Protein AF-A0A7S1A7D9-F1 (afdb_monomer_lite)

Sequence (102 aa):
MGVRGLLNYVLRHRERGTTLKVDLVQEAQACGRHGITLLVDVVDFAAWLLPQVDWSTKEYQSDATISVYGGEFAQHDEVVSTIVLSLRAAGVHLDFFVDTPR

Radius of gyration: 18.15 Å; chains: 1; bounding box: 50×34×40 Å

Foldseek 3Di:
DDDPCPVVVCVVVVVVVSDDDDDQLVQQVVVPPQGDEDEDEPVVVCVVPLVVLVVVVVVVDPDPPDPDPPPSVVSVVVVVVCVQVVCVVSRYHYDYDYPDDD

pLDDT: mean 79.95, std 14.61, range [45.97, 94.12]

Secondary structure (DSSP, 8-state):
---TTHHHHHHHTGGGTT-----HHHHHHHTGGG-EEEEEEHHHHHHHHHHHHHHHHHTT---TT---TTHHHHHHHHHHHHHHHHHHHTTEEEEEE-PPP-

Structure (mmCIF, N/CA/C/O backbone):
data_AF-A0A7S1A7D9-F1
#
_entry.id   AF-A0A7S1A7D9-F1
#
loop_
_atom_site.group_PDB
_atom_site.id
_atom_site.type_symbol
_atom_site.label_atom_id
_atom_site.label_alt_id
_atom_site.label_comp_id
_atom_site.label_asym_id
_atom_site.label_entity_id
_atom_site.label_seq_id
_atom_site.pdbx_PDB_ins_code
_atom_site.Cartn_x
_atom_site.Cartn_y
_atom_site.Cartn_z
_atom_site.occupancy
_atom_site.B_iso_or_equiv
_atom_site.auth_seq_id
_atom_site.auth_comp_id
_atom_site.auth_asym_id
_atom_site.auth_atom_id
_atom_site.pdbx_PDB_model_num
ATOM 1 N N . MET A 1 1 ? -10.998 -6.049 -13.465 1.00 54.25 1 MET A N 1
ATOM 2 C CA . MET A 1 1 ? -11.784 -5.046 -14.236 1.00 54.25 1 MET A CA 1
ATOM 3 C C . MET A 1 1 ? -12.591 -4.179 -13.276 1.00 54.25 1 MET A C 1
ATOM 5 O O . MET A 1 1 ? -13.355 -4.729 -12.493 1.00 54.25 1 MET A O 1
ATOM 9 N N . GLY A 1 2 ? -12.446 -2.851 -13.334 1.00 77.00 2 GLY A N 1
ATOM 10 C CA . GLY A 1 2 ? -13.234 -1.917 -12.5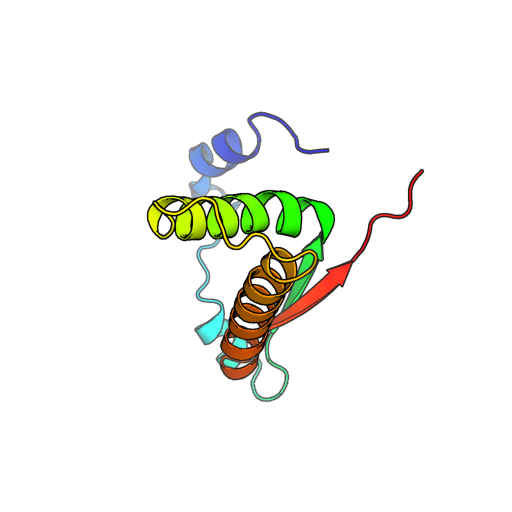17 1.00 77.00 2 GLY A CA 1
ATOM 11 C C . GLY A 1 2 ? -14.618 -1.605 -13.104 1.00 77.00 2 GLY A C 1
ATOM 12 O O . GLY A 1 2 ? -14.808 -1.623 -14.320 1.00 77.00 2 GLY A O 1
ATOM 13 N N . VAL A 1 3 ? -15.594 -1.279 -12.250 1.00 87.19 3 VAL A N 1
ATOM 14 C CA . VAL A 1 3 ? -16.938 -0.847 -12.677 1.00 87.19 3 VAL A CA 1
ATOM 15 C C . VAL A 1 3 ? -16.966 0.675 -12.819 1.00 87.19 3 VAL A C 1
ATOM 17 O O . VAL A 1 3 ? -16.892 1.416 -11.833 1.00 87.19 3 VAL A O 1
ATOM 20 N N . ARG A 1 4 ? -17.085 1.163 -14.060 1.00 88.25 4 ARG A N 1
ATOM 21 C CA . ARG A 1 4 ? -17.091 2.604 -14.352 1.00 88.25 4 ARG A CA 1
ATOM 22 C C . ARG A 1 4 ? -18.262 3.295 -13.647 1.00 88.25 4 ARG A C 1
ATOM 24 O O . ARG A 1 4 ? -19.410 2.892 -13.785 1.00 88.25 4 ARG A O 1
ATOM 31 N N . GLY A 1 5 ? -17.967 4.365 -12.910 1.00 89.00 5 GLY A N 1
ATOM 32 C CA . GLY A 1 5 ? -18.972 5.174 -12.212 1.00 89.00 5 GLY A CA 1
ATOM 33 C C . GLY A 1 5 ? -19.401 4.644 -10.841 1.00 89.00 5 GLY A C 1
ATOM 34 O O . GLY A 1 5 ? -20.062 5.387 -10.116 1.00 89.00 5 GLY A O 1
ATOM 35 N N . LEU A 1 6 ? -18.977 3.437 -10.441 1.00 88.62 6 LEU A N 1
ATOM 36 C CA . LEU A 1 6 ? -19.325 2.860 -9.139 1.00 88.62 6 LEU A CA 1
ATOM 37 C C . LEU A 1 6 ? -18.831 3.730 -7.979 1.00 88.62 6 LEU A C 1
ATOM 39 O O . LEU A 1 6 ? -19.615 4.064 -7.099 1.00 88.62 6 LEU A O 1
ATOM 43 N N . LEU A 1 7 ? -17.567 4.167 -8.009 1.00 86.81 7 LEU A N 1
ATOM 44 C CA . LEU A 1 7 ? -17.014 5.030 -6.961 1.00 86.81 7 LEU A CA 1
ATOM 45 C C . LEU A 1 7 ? -17.800 6.346 -6.834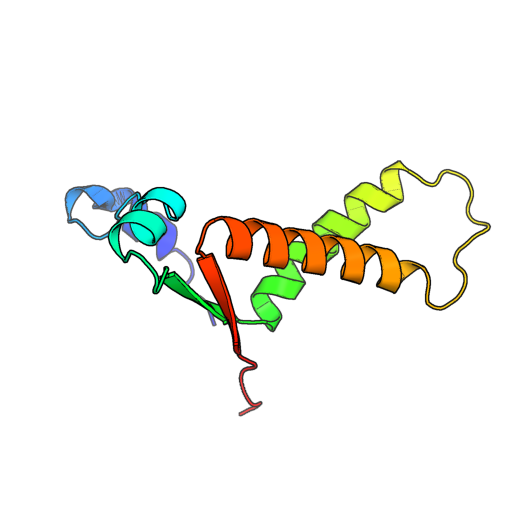 1.00 86.81 7 LEU A C 1
ATOM 47 O O . LEU A 1 7 ? -18.174 6.739 -5.736 1.00 86.81 7 LEU A O 1
ATOM 51 N N . ASN A 1 8 ? -18.114 7.005 -7.955 1.00 88.50 8 ASN A N 1
ATOM 52 C CA . ASN A 1 8 ? -18.907 8.239 -7.949 1.00 88.50 8 ASN A CA 1
ATOM 53 C C . ASN A 1 8 ? -20.320 7.996 -7.392 1.00 88.50 8 ASN A C 1
ATOM 55 O O . ASN A 1 8 ? -20.817 8.785 -6.594 1.00 88.50 8 ASN A O 1
ATOM 59 N N . TYR A 1 9 ? -20.955 6.883 -7.768 1.00 89.56 9 TYR A N 1
ATOM 60 C CA . TYR A 1 9 ? -22.250 6.492 -7.217 1.00 89.56 9 TYR A CA 1
ATOM 61 C C . TYR A 1 9 ? -22.182 6.269 -5.700 1.00 89.56 9 TYR A C 1
ATOM 63 O O . TYR A 1 9 ? -23.009 6.815 -4.971 1.00 89.56 9 TYR A O 1
ATOM 71 N N . VAL A 1 10 ? -21.177 5.530 -5.224 1.00 88.50 10 VAL A N 1
ATOM 72 C CA . VAL A 1 10 ? -20.943 5.244 -3.801 1.00 88.50 10 VAL A CA 1
ATOM 73 C C . VAL A 1 10 ? -20.705 6.532 -3.008 1.00 88.50 10 VAL A C 1
ATOM 75 O O . VAL A 1 10 ? -21.338 6.737 -1.975 1.00 88.50 10 VAL A O 1
ATOM 78 N N . LEU A 1 11 ? -19.867 7.439 -3.517 1.00 87.00 11 LEU A N 1
ATOM 79 C CA . LEU A 1 11 ? -19.572 8.720 -2.867 1.00 87.00 11 LEU A CA 1
ATOM 80 C C . LEU A 1 11 ? -20.796 9.645 -2.797 1.00 87.00 11 LEU A C 1
ATOM 82 O O . LEU A 1 11 ? -20.989 10.325 -1.791 1.00 87.00 11 LEU A O 1
ATOM 86 N N . ARG A 1 12 ? -21.648 9.645 -3.831 1.00 87.75 12 ARG A N 1
ATOM 87 C CA . ARG A 1 12 ? -22.913 10.406 -3.854 1.00 87.75 12 ARG A CA 1
ATOM 88 C C . ARG A 1 12 ? -23.976 9.867 -2.900 1.00 87.75 12 ARG A C 1
ATOM 90 O O . ARG A 1 12 ? -24.926 10.579 -2.613 1.00 87.75 12 ARG A O 1
ATOM 97 N N . HIS A 1 13 ? -23.830 8.629 -2.435 1.00 88.12 13 HIS A N 1
ATOM 98 C CA . HIS A 1 13 ? -24.754 7.985 -1.501 1.00 88.12 13 HIS A CA 1
ATOM 99 C C . HIS A 1 13 ? -24.054 7.601 -0.193 1.00 88.12 13 HIS A C 1
ATOM 101 O O . HIS A 1 13 ? -24.460 6.650 0.474 1.00 88.12 13 HIS A O 1
ATOM 107 N N . ARG A 1 14 ? -22.999 8.335 0.185 1.00 79.31 14 ARG A N 1
ATOM 108 C CA . ARG A 1 14 ? -22.181 8.067 1.378 1.00 79.31 14 ARG A CA 1
ATOM 109 C C . ARG A 1 14 ? -22.993 7.958 2.671 1.00 79.31 14 ARG A C 1
ATOM 111 O O . ARG A 1 14 ? -22.625 7.187 3.549 1.00 79.31 14 ARG A O 1
ATOM 118 N N . GLU A 1 15 ? -24.118 8.675 2.771 1.00 79.81 15 GLU A N 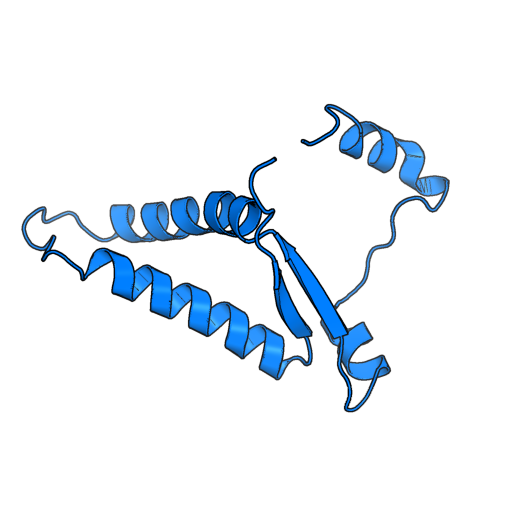1
ATOM 119 C CA . GLU A 1 15 ? -25.025 8.608 3.928 1.00 79.81 15 GLU A CA 1
ATOM 120 C C . GLU A 1 15 ? -25.657 7.224 4.142 1.00 79.81 15 GLU A C 1
ATOM 122 O O . GLU A 1 15 ? -26.174 6.949 5.219 1.00 79.81 15 GLU A O 1
ATOM 127 N N . ARG A 1 16 ? -25.563 6.315 3.164 1.00 81.25 16 ARG A N 1
ATOM 128 C CA . ARG A 1 16 ? -26.010 4.920 3.299 1.00 81.25 16 ARG A CA 1
ATOM 129 C C . ARG A 1 16 ? -24.996 4.009 4.002 1.00 81.25 16 ARG A C 1
ATOM 131 O O . ARG A 1 16 ? -25.212 2.804 4.051 1.00 81.25 16 ARG A O 1
ATOM 138 N N . GLY A 1 17 ? -23.887 4.553 4.513 1.00 73.69 17 GLY A N 1
ATOM 139 C CA . GLY A 1 17 ? -22.854 3.780 5.215 1.00 73.69 17 GLY A CA 1
ATOM 140 C C . GLY A 1 17 ? -21.937 2.969 4.294 1.00 73.69 17 GLY A C 1
ATOM 141 O O . GLY A 1 17 ? -21.128 2.183 4.769 1.00 73.69 17 GLY A O 1
ATOM 142 N N . THR A 1 18 ? -22.020 3.169 2.975 1.00 80.19 18 THR A N 1
ATOM 143 C CA . THR A 1 18 ? -21.191 2.472 1.975 1.00 80.19 18 THR A CA 1
ATOM 144 C C . THR A 1 18 ? -19.722 2.902 1.966 1.00 80.19 18 THR A C 1
ATOM 146 O O . THR A 1 18 ? -18.914 2.278 1.284 1.00 80.19 18 THR A O 1
ATOM 149 N N . THR A 1 19 ? -19.360 3.962 2.693 1.00 82.94 19 THR A N 1
ATOM 150 C CA . THR A 1 19 ? -17.976 4.438 2.820 1.00 82.94 19 THR A CA 1
ATOM 151 C C . THR A 1 19 ? -17.638 4.711 4.272 1.00 82.94 19 THR A C 1
ATOM 153 O O . THR A 1 19 ? -18.377 5.430 4.946 1.00 82.94 19 THR A O 1
ATOM 156 N N . LEU A 1 20 ? -16.481 4.230 4.711 1.00 83.69 20 LEU A N 1
ATOM 157 C CA . LEU A 1 20 ? -15.890 4.554 6.003 1.00 83.69 20 LEU A CA 1
ATOM 158 C C . LEU A 1 20 ? -14.565 5.273 5.755 1.00 83.69 20 LEU A C 1
ATOM 160 O O . LEU A 1 20 ? -13.792 4.877 4.883 1.00 83.69 20 LEU A O 1
ATOM 164 N N . LYS A 1 21 ? -14.320 6.354 6.498 1.00 84.31 21 LYS A N 1
ATOM 165 C CA . LYS A 1 21 ? -12.998 6.980 6.558 1.00 84.31 21 LYS A CA 1
ATOM 166 C C . LYS A 1 21 ? -12.290 6.414 7.771 1.00 84.31 21 LYS A C 1
ATOM 168 O O . LYS A 1 21 ? -12.797 6.554 8.879 1.00 84.31 21 LYS A O 1
ATOM 173 N N . VAL A 1 22 ? -11.158 5.778 7.528 1.00 87.44 22 VAL A N 1
ATOM 174 C CA . VAL A 1 22 ? -10.423 5.025 8.535 1.00 87.44 22 VAL A CA 1
ATOM 175 C C . VAL A 1 22 ? -8.981 5.505 8.523 1.00 87.44 22 VAL A C 1
ATOM 177 O O . VAL A 1 22 ? -8.388 5.643 7.452 1.00 87.44 22 VAL A O 1
ATOM 180 N N . ASP A 1 23 ? -8.439 5.777 9.706 1.00 89.81 23 ASP A N 1
ATOM 181 C CA . ASP A 1 23 ? -7.006 5.980 9.880 1.00 89.81 23 ASP A CA 1
ATOM 182 C C . ASP A 1 23 ? -6.346 4.608 10.056 1.00 89.81 23 ASP A C 1
ATOM 184 O O . ASP A 1 23 ? -6.520 3.936 11.072 1.00 89.81 23 ASP A O 1
ATOM 188 N N . LEU A 1 24 ? -5.601 4.186 9.036 1.00 89.19 24 LEU A N 1
ATOM 189 C CA . LEU A 1 24 ? -4.943 2.882 9.007 1.00 89.19 24 LEU A CA 1
ATOM 190 C C . LEU A 1 24 ? -3.930 2.706 10.144 1.00 89.19 24 LEU A C 1
ATOM 192 O O . LEU A 1 24 ? -3.753 1.590 10.624 1.00 89.19 24 LEU A O 1
ATOM 196 N N . VAL A 1 25 ? -3.284 3.786 10.594 1.00 89.06 25 VAL A N 1
ATOM 197 C CA . VAL A 1 25 ? -2.325 3.730 11.705 1.00 89.06 25 VAL A CA 1
ATOM 198 C C . VAL A 1 25 ? -3.067 3.524 13.019 1.00 89.06 25 VA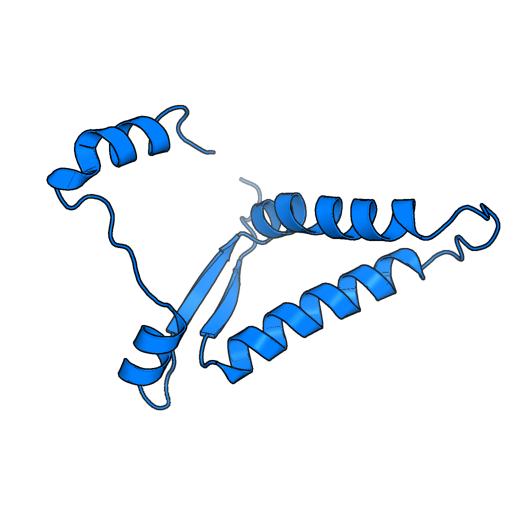L A C 1
ATOM 200 O O . VAL A 1 25 ? -2.647 2.720 13.851 1.00 89.06 25 VAL A O 1
ATOM 203 N N . GLN A 1 26 ? -4.197 4.209 13.196 1.00 90.81 26 GLN A N 1
ATOM 204 C CA . GLN A 1 26 ? -5.036 4.034 14.378 1.00 90.81 26 GLN A CA 1
ATOM 205 C C . GLN A 1 26 ? -5.608 2.610 14.455 1.00 90.81 26 GLN A C 1
ATOM 207 O O . GLN A 1 26 ? -5.572 1.996 15.521 1.00 90.81 26 GLN A O 1
ATOM 212 N N . GLU A 1 27 ? -6.078 2.058 13.334 1.00 90.69 27 GLU A N 1
ATOM 213 C CA . GLU A 1 27 ? -6.548 0.666 13.276 1.00 90.69 27 GLU A CA 1
ATOM 214 C C . GLU A 1 27 ? -5.426 -0.334 13.558 1.00 90.69 27 GLU A C 1
ATOM 216 O O . GLU A 1 27 ? -5.601 -1.261 14.349 1.00 90.69 27 GLU A O 1
ATOM 221 N N . ALA A 1 28 ? -4.239 -0.122 12.981 1.00 89.62 28 ALA A N 1
ATOM 222 C CA . ALA A 1 28 ? -3.073 -0.956 13.256 1.00 89.62 28 ALA A CA 1
ATOM 223 C C . ALA A 1 28 ? -2.729 -0.988 14.753 1.00 89.62 28 ALA A C 1
ATOM 225 O O . ALA A 1 28 ? -2.458 -2.055 15.304 1.00 89.62 28 ALA A O 1
ATOM 226 N N . GLN A 1 29 ? -2.796 0.164 15.427 1.00 87.25 29 GLN A N 1
ATOM 227 C CA . GLN A 1 29 ? -2.588 0.262 16.87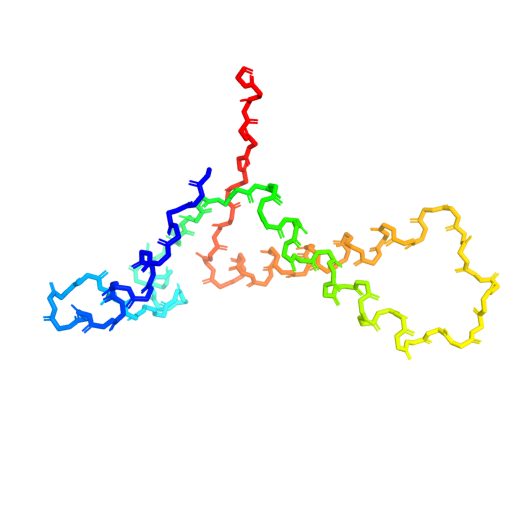3 1.00 87.25 29 GLN A CA 1
ATOM 228 C C . GLN A 1 29 ? -3.690 -0.447 17.670 1.00 87.25 29 GLN A C 1
ATOM 230 O O . GLN A 1 29 ? -3.390 -1.108 18.667 1.00 87.25 29 GLN A O 1
ATOM 235 N N . ALA A 1 30 ? -4.948 -0.354 17.231 1.00 89.12 30 ALA A N 1
ATOM 236 C CA . ALA A 1 30 ? -6.080 -1.021 17.872 1.00 89.12 30 ALA A CA 1
ATOM 237 C C . ALA A 1 30 ? -5.984 -2.557 17.791 1.00 89.12 30 ALA A C 1
ATOM 239 O O . ALA A 1 30 ? -6.342 -3.249 18.745 1.00 89.12 30 ALA A O 1
ATOM 240 N N . CYS A 1 31 ? -5.428 -3.096 16.702 1.00 85.62 31 CYS A N 1
ATOM 241 C CA . CYS A 1 31 ? -5.140 -4.526 16.542 1.00 85.62 31 CYS A CA 1
ATOM 242 C C . CYS A 1 31 ? -3.928 -5.018 17.366 1.00 85.62 31 CYS A C 1
ATOM 244 O O . CYS A 1 31 ? -3.630 -6.217 17.400 1.00 85.62 31 CYS A O 1
ATOM 246 N N . GLY A 1 32 ? -3.223 -4.119 18.060 1.00 79.69 32 GLY A N 1
ATOM 247 C CA . GLY A 1 32 ? -2.097 -4.451 18.926 1.00 79.69 32 GLY A CA 1
ATOM 248 C C . GLY A 1 32 ? -0.898 -5.006 18.153 1.00 79.69 32 GLY A C 1
ATOM 249 O O . GLY A 1 32 ? -0.498 -4.478 17.121 1.00 79.69 32 GLY A O 1
ATOM 250 N N . ARG A 1 33 ? -0.289 -6.090 18.651 1.00 74.19 33 ARG A N 1
ATOM 251 C CA . ARG A 1 33 ? 0.940 -6.668 18.061 1.00 74.19 33 ARG A CA 1
ATOM 252 C C . ARG A 1 33 ? 0.749 -7.274 16.667 1.00 74.19 33 ARG A C 1
ATOM 254 O O . ARG A 1 33 ? 1.741 -7.640 16.044 1.00 74.19 33 ARG A O 1
ATOM 261 N N . HIS A 1 34 ? -0.491 -7.433 16.214 1.00 77.94 34 HIS A N 1
ATOM 262 C CA . HIS A 1 34 ? -0.804 -8.071 14.939 1.00 77.94 34 HIS A CA 1
ATOM 263 C C . HIS A 1 34 ? -0.921 -7.080 13.776 1.00 77.94 34 HIS A C 1
ATOM 265 O O . HIS A 1 34 ? -0.811 -7.511 12.631 1.00 77.94 34 HIS A O 1
ATOM 271 N N . GLY A 1 35 ? -1.076 -5.778 14.057 1.00 89.88 35 GLY A N 1
ATOM 272 C CA . GLY A 1 35 ? -1.237 -4.760 13.020 1.00 89.88 35 GLY A CA 1
ATOM 273 C C . GLY A 1 35 ? -2.434 -5.029 12.102 1.00 89.88 35 GLY A C 1
ATOM 274 O O . GLY A 1 35 ? -3.340 -5.790 12.444 1.00 89.88 35 GLY A O 1
ATOM 275 N N . ILE A 1 36 ? -2.422 -4.421 10.919 1.00 93.62 36 ILE A N 1
ATOM 276 C CA . ILE A 1 36 ? -3.370 -4.716 9.838 1.00 93.62 36 ILE A CA 1
ATOM 277 C C . ILE A 1 36 ? -2.629 -5.238 8.613 1.00 93.62 36 ILE A C 1
ATOM 279 O O . ILE A 1 36 ? -1.502 -4.830 8.345 1.00 93.62 36 ILE A O 1
ATOM 283 N N . THR A 1 37 ? -3.268 -6.124 7.851 1.00 93.25 37 THR A N 1
ATOM 284 C CA . THR A 1 37 ? -2.749 -6.593 6.560 1.00 93.25 37 THR A CA 1
ATOM 285 C C . THR A 1 37 ? -3.673 -6.130 5.445 1.00 93.25 37 THR A C 1
ATOM 287 O O . THR A 1 37 ? -4.876 -6.384 5.486 1.00 93.25 37 THR A O 1
ATOM 290 N N . LEU A 1 38 ? -3.107 -5.436 4.463 1.00 92.69 38 LEU A N 1
ATOM 291 C CA . LEU A 1 38 ? -3.786 -4.995 3.256 1.00 92.69 38 LEU A CA 1
ATOM 292 C C . LEU A 1 38 ? -3.386 -5.911 2.109 1.00 92.69 38 LEU A C 1
ATOM 294 O O . LEU A 1 38 ? -2.203 -6.052 1.810 1.00 92.69 38 LEU A O 1
ATOM 298 N N . LEU A 1 39 ? -4.384 -6.501 1.462 1.00 93.12 39 LEU A N 1
ATOM 299 C CA . LEU A 1 39 ? -4.188 -7.269 0.244 1.00 93.12 39 LEU A CA 1
ATOM 300 C C . LEU A 1 39 ? -4.126 -6.300 -0.946 1.00 93.12 39 LEU A C 1
ATOM 302 O O . LEU A 1 39 ? -5.071 -5.542 -1.174 1.00 93.12 39 LEU A O 1
ATOM 306 N N . VAL A 1 40 ? -3.013 -6.307 -1.675 1.00 92.56 40 VAL A N 1
ATOM 307 C CA . VAL A 1 40 ? -2.702 -5.339 -2.733 1.00 92.56 40 VAL A CA 1
ATOM 308 C C . VAL A 1 40 ? -2.499 -6.054 -4.062 1.00 92.56 40 VAL A C 1
ATOM 310 O O . VAL A 1 40 ? -1.665 -6.952 -4.171 1.00 92.56 40 VAL A O 1
ATOM 313 N N . ASP A 1 41 ? -3.237 -5.623 -5.083 1.00 91.31 41 ASP A N 1
ATOM 314 C CA . ASP A 1 41 ? -3.023 -6.070 -6.458 1.00 91.31 41 ASP A CA 1
ATOM 315 C C . ASP A 1 41 ? -1.714 -5.465 -6.972 1.00 91.31 41 ASP A C 1
ATOM 317 O O . ASP A 1 41 ? -1.575 -4.239 -7.051 1.00 91.31 41 ASP A O 1
ATOM 321 N N . VAL A 1 42 ? -0.738 -6.314 -7.296 1.00 89.81 42 VAL A N 1
ATOM 322 C CA . VAL A 1 42 ? 0.587 -5.847 -7.714 1.00 89.81 42 VAL A CA 1
ATOM 323 C C . VAL A 1 42 ? 0.546 -5.078 -9.035 1.00 89.81 42 VAL A C 1
ATOM 325 O O . VAL A 1 42 ? 1.329 -4.147 -9.221 1.00 89.81 42 VAL A O 1
ATOM 328 N N . VAL A 1 43 ? -0.356 -5.442 -9.951 1.00 88.69 43 VAL A N 1
ATOM 329 C CA . VAL A 1 43 ? -0.429 -4.855 -11.292 1.00 88.69 43 VAL A CA 1
ATOM 330 C C . VAL A 1 43 ? -1.008 -3.454 -11.195 1.00 88.69 43 VAL A C 1
ATOM 332 O O . VAL A 1 43 ? -0.409 -2.508 -11.711 1.00 88.69 43 VAL A O 1
ATOM 335 N N . ASP A 1 44 ? -2.123 -3.305 -10.480 1.00 88.69 44 ASP A N 1
ATOM 336 C CA . ASP A 1 44 ? -2.745 -1.997 -10.265 1.00 88.69 44 ASP A CA 1
ATOM 337 C C . ASP A 1 44 ? -1.843 -1.084 -9.418 1.00 88.69 44 ASP A C 1
ATOM 339 O O . ASP A 1 44 ? -1.709 0.109 -9.710 1.00 88.69 44 ASP A O 1
ATOM 343 N N . PHE A 1 45 ? -1.168 -1.636 -8.403 1.00 89.50 45 PHE A N 1
ATOM 344 C CA . PHE A 1 45 ? -0.224 -0.885 -7.578 1.00 89.50 45 PHE A CA 1
ATOM 345 C C . PHE A 1 45 ? 0.968 -0.371 -8.390 1.00 89.50 45 PHE A C 1
ATOM 347 O O . PHE A 1 45 ? 1.285 0.818 -8.328 1.00 89.50 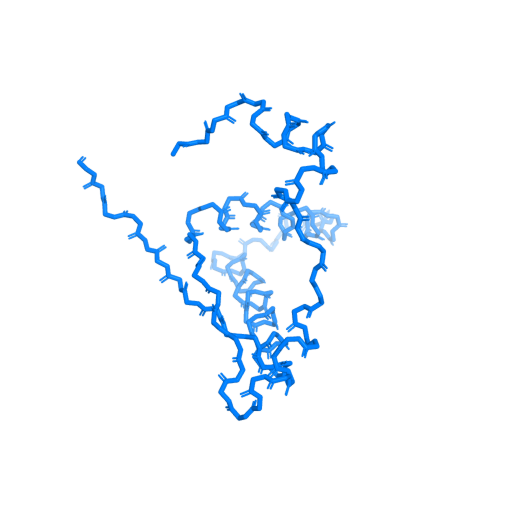45 PHE A O 1
ATOM 354 N N . ALA A 1 46 ? 1.602 -1.233 -9.190 1.00 87.38 46 ALA A N 1
ATOM 355 C CA . ALA A 1 46 ? 2.720 -0.841 -10.041 1.00 87.38 46 ALA A CA 1
ATOM 356 C C . ALA A 1 46 ? 2.289 0.186 -11.101 1.00 87.38 46 ALA A C 1
ATOM 358 O O . ALA A 1 46 ? 2.970 1.193 -11.292 1.00 87.38 46 ALA A O 1
ATOM 359 N N . ALA A 1 47 ? 1.131 -0.010 -11.739 1.00 87.19 47 ALA A N 1
ATOM 360 C CA . ALA A 1 47 ? 0.603 0.923 -12.735 1.00 87.19 47 ALA A CA 1
ATOM 361 C C . ALA A 1 47 ? 0.338 2.326 -12.160 1.00 87.19 47 ALA A C 1
ATOM 363 O O . ALA A 1 47 ? 0.462 3.318 -12.878 1.00 87.19 47 ALA A O 1
ATOM 364 N N . TRP A 1 48 ? -0.012 2.423 -10.875 1.00 87.94 48 TRP A N 1
ATOM 365 C CA . TRP A 1 48 ? -0.191 3.698 -10.181 1.00 87.94 48 TRP A CA 1
ATOM 366 C C . TRP A 1 48 ? 1.125 4.308 -9.670 1.00 87.94 48 TRP A C 1
ATOM 368 O O . TRP A 1 48 ? 1.292 5.530 -9.737 1.00 87.94 48 TRP A O 1
ATOM 378 N N . LEU A 1 49 ? 2.044 3.486 -9.153 1.00 87.12 49 LEU A N 1
ATOM 379 C CA . LEU A 1 49 ? 3.265 3.947 -8.486 1.00 87.12 49 LEU A CA 1
ATOM 380 C C . LEU A 1 49 ? 4.372 4.337 -9.471 1.00 87.12 49 LEU A C 1
ATOM 382 O O . LEU A 1 49 ? 4.941 5.420 -9.338 1.00 87.12 49 LEU A O 1
ATOM 386 N N . LEU A 1 50 ? 4.680 3.477 -10.450 1.00 84.94 50 LEU A N 1
ATOM 387 C CA . LEU A 1 50 ? 5.827 3.666 -11.349 1.00 84.94 50 LEU A CA 1
ATOM 388 C C . LEU A 1 50 ? 5.788 5.024 -12.082 1.00 84.94 50 LEU A C 1
ATOM 390 O O . LEU A 1 50 ? 6.795 5.729 -12.056 1.00 84.94 50 LEU A O 1
ATOM 394 N N . PRO A 1 51 ? 4.637 5.498 -12.614 1.00 83.50 51 PRO A N 1
ATOM 395 C CA . PRO A 1 51 ? 4.583 6.810 -13.261 1.00 83.50 51 PRO A CA 1
ATOM 396 C C . PRO A 1 51 ? 4.909 7.989 -12.333 1.00 83.50 51 PRO A C 1
ATOM 398 O O . PRO A 1 51 ? 5.373 9.025 -12.804 1.00 83.50 51 PRO A O 1
ATOM 401 N N . GLN A 1 52 ? 4.655 7.866 -11.024 1.00 82.00 52 GLN A N 1
ATOM 402 C CA . GLN A 1 52 ? 4.979 8.923 -10.059 1.00 82.00 52 GLN A CA 1
ATOM 403 C C . GLN A 1 52 ? 6.478 8.977 -9.764 1.00 82.00 52 GLN A C 1
ATOM 405 O O . GLN A 1 52 ? 7.041 10.067 -9.650 1.00 82.00 52 GLN A O 1
ATOM 410 N N . VAL A 1 53 ? 7.127 7.812 -9.705 1.00 79.19 53 VAL A N 1
ATOM 411 C CA . VAL A 1 53 ? 8.586 7.707 -9.572 1.00 79.19 53 VAL A CA 1
ATOM 412 C C . VAL A 1 53 ? 9.267 8.261 -10.826 1.00 79.19 53 VAL A C 1
ATOM 414 O O . VAL A 1 53 ? 10.148 9.116 -10.718 1.00 79.19 53 VAL A O 1
ATOM 417 N N . ASP A 1 54 ? 8.788 7.886 -12.012 1.00 75.69 54 ASP A N 1
ATOM 418 C CA . ASP A 1 54 ? 9.304 8.367 -13.300 1.00 75.69 54 ASP A CA 1
ATOM 419 C C . ASP A 1 54 ? 9.136 9.881 -13.505 1.00 75.69 54 ASP A C 1
ATOM 421 O O . ASP A 1 54 ? 9.976 10.532 -14.128 1.00 75.69 54 ASP A O 1
ATOM 425 N N . TRP A 1 55 ? 8.042 10.476 -13.020 1.00 67.19 55 TRP A N 1
ATOM 426 C CA . TRP A 1 55 ? 7.870 11.929 -13.107 1.00 67.19 55 TRP A CA 1
ATOM 427 C C . TRP A 1 55 ? 8.873 12.642 -12.193 1.00 67.19 55 TRP A C 1
ATOM 429 O O . TRP A 1 55 ? 9.585 13.541 -12.643 1.00 67.19 55 TRP A O 1
ATOM 439 N N . SER A 1 56 ? 9.011 12.186 -10.945 1.00 62.09 56 SER A N 1
ATOM 440 C CA . SER A 1 56 ? 9.950 12.784 -9.985 1.00 62.09 56 SER A CA 1
ATOM 441 C C . SER A 1 56 ? 11.413 12.754 -10.453 1.00 62.09 56 SER A C 1
ATOM 443 O O . SER A 1 56 ? 12.193 13.647 -10.132 1.00 62.09 56 SER A O 1
ATOM 445 N N . THR A 1 57 ? 11.779 11.764 -11.266 1.00 61.62 57 THR A N 1
ATOM 446 C CA . THR A 1 57 ? 13.137 11.578 -11.795 1.00 61.62 57 THR A CA 1
ATOM 447 C C . THR A 1 57 ? 13.381 12.378 -13.074 1.00 61.62 57 THR A C 1
ATOM 449 O O . THR A 1 57 ? 14.471 12.925 -13.253 1.00 61.62 57 THR A O 1
ATOM 452 N N . LYS A 1 58 ? 12.362 12.548 -13.928 1.00 55.47 58 LYS A N 1
ATOM 453 C CA . LYS A 1 58 ? 12.435 13.389 -15.140 1.00 55.47 58 LYS A CA 1
ATOM 454 C C . LYS A 1 58 ? 12.568 14.883 -14.848 1.00 55.47 58 LYS A C 1
ATOM 456 O O . LYS A 1 58 ? 13.164 15.591 -15.653 1.00 55.47 58 LYS A O 1
ATOM 461 N N . GLU A 1 59 ? 12.070 15.370 -13.712 1.00 52.09 59 GLU A N 1
ATOM 462 C CA . GLU A 1 59 ? 12.332 16.753 -13.272 1.00 52.09 59 GLU A CA 1
ATOM 463 C C . GLU A 1 59 ? 13.775 16.956 -12.774 1.00 52.09 59 GLU A C 1
ATOM 465 O O . GLU A 1 59 ? 14.256 18.087 -12.731 1.00 52.09 59 GLU A O 1
ATOM 470 N N . TYR A 1 60 ? 14.490 15.874 -12.444 1.00 48.78 60 TYR A N 1
ATOM 471 C CA . TYR A 1 60 ? 15.824 15.926 -11.842 1.00 48.78 60 TYR A CA 1
ATOM 472 C C . TYR A 1 60 ? 16.982 15.777 -12.849 1.00 48.78 60 TYR A C 1
ATOM 474 O O . TYR A 1 60 ? 18.119 16.109 -12.517 1.00 48.78 60 TYR A O 1
ATOM 482 N N . GLN A 1 61 ? 16.740 15.316 -14.084 1.00 50.22 61 GLN A N 1
ATOM 483 C CA . GLN A 1 61 ? 17.806 15.101 -15.076 1.00 50.22 61 GLN A CA 1
ATOM 484 C C . GLN A 1 61 ? 17.656 15.981 -16.324 1.00 50.22 61 GLN A C 1
ATOM 486 O O . GLN A 1 61 ? 16.961 15.640 -17.277 1.00 50.22 61 GLN A O 1
ATOM 491 N N . SER A 1 62 ? 18.399 17.093 -16.352 1.00 48.06 62 SER A N 1
ATOM 492 C CA . SER A 1 62 ? 18.675 17.868 -17.571 1.00 48.06 62 SER A CA 1
ATOM 493 C C . SER A 1 62 ? 19.852 17.321 -18.391 1.00 48.06 62 SER A C 1
ATOM 495 O O . SER A 1 62 ? 20.139 17.861 -19.454 1.00 48.06 62 SER A O 1
ATOM 497 N N . ASP A 1 63 ? 20.549 16.288 -17.906 1.00 48.62 63 ASP A N 1
ATOM 498 C CA . ASP A 1 63 ? 21.734 15.724 -18.560 1.00 48.62 63 ASP A CA 1
ATOM 499 C C . ASP A 1 63 ? 21.474 14.269 -18.958 1.00 48.62 63 ASP A C 1
ATOM 501 O O . ASP A 1 63 ? 21.482 13.346 -18.142 1.00 48.62 63 ASP A O 1
ATOM 505 N N . ALA A 1 64 ? 21.216 14.078 -20.250 1.00 47.88 64 ALA A N 1
ATOM 506 C CA . ALA A 1 64 ? 20.813 12.828 -20.888 1.00 47.88 64 ALA A CA 1
ATOM 507 C C . ALA A 1 64 ? 21.956 11.796 -21.026 1.00 47.88 64 ALA A C 1
ATOM 509 O O . ALA A 1 64 ? 22.012 11.053 -22.006 1.00 47.88 64 ALA A O 1
ATOM 510 N N . THR A 1 65 ? 22.893 11.755 -20.076 1.00 49.16 65 THR A N 1
ATOM 511 C CA . THR A 1 65 ? 24.162 11.019 -20.226 1.00 49.16 65 THR A CA 1
ATOM 512 C C . THR A 1 65 ? 24.331 9.864 -19.240 1.00 49.16 65 THR A C 1
ATOM 514 O O . THR A 1 65 ? 25.305 9.122 -19.340 1.00 49.16 65 THR A O 1
ATOM 517 N N . ILE A 1 66 ? 23.397 9.661 -18.304 1.00 47.66 66 ILE A N 1
ATOM 518 C CA . ILE A 1 66 ? 23.485 8.589 -17.299 1.00 47.66 66 ILE A CA 1
ATOM 519 C C . ILE A 1 66 ? 22.154 7.829 -17.213 1.00 47.66 66 ILE A C 1
ATOM 521 O O . ILE A 1 66 ? 21.511 7.787 -16.171 1.00 47.66 66 ILE A O 1
ATOM 525 N N . SER A 1 67 ? 21.747 7.189 -18.310 1.00 47.94 67 SER A N 1
ATOM 526 C CA . SER A 1 67 ? 20.934 5.970 -18.207 1.00 47.94 67 SER A CA 1
ATOM 527 C C . SER A 1 67 ? 21.888 4.787 -18.362 1.00 47.94 67 SER A C 1
ATOM 529 O O . SER A 1 67 ? 22.152 4.273 -19.449 1.00 47.94 67 SER A O 1
ATOM 531 N N . VAL A 1 68 ? 22.535 4.435 -17.249 1.00 49.56 68 VAL A N 1
ATOM 532 C CA . VAL A 1 68 ? 23.263 3.171 -17.137 1.00 49.56 68 VAL A CA 1
ATOM 533 C C . VAL A 1 68 ? 22.197 2.097 -16.966 1.00 49.56 68 VAL A C 1
ATOM 535 O O . VAL A 1 68 ? 21.442 2.141 -15.995 1.00 49.56 68 VAL A O 1
ATOM 538 N N . TYR A 1 69 ? 22.131 1.157 -17.913 1.00 45.97 69 TYR A N 1
ATOM 539 C CA . TYR A 1 69 ? 21.263 -0.023 -17.869 1.00 45.97 69 TYR A CA 1
ATOM 540 C C . TYR A 1 69 ? 21.181 -0.591 -16.439 1.00 45.97 69 TYR A C 1
ATOM 542 O O . TYR A 1 69 ? 22.170 -1.106 -15.920 1.00 45.97 69 TYR A O 1
ATOM 550 N N . GLY A 1 70 ? 20.015 -0.466 -15.796 1.00 55.53 70 GLY A N 1
ATOM 551 C CA . GLY A 1 70 ? 19.768 -0.962 -14.434 1.00 55.53 70 GLY A CA 1
ATOM 552 C C . GLY A 1 70 ? 19.585 0.108 -13.349 1.00 55.53 70 GLY A C 1
ATOM 553 O O . GLY A 1 70 ? 18.904 -0.165 -12.364 1.00 55.53 70 GLY A O 1
ATOM 554 N N . GLY A 1 71 ? 20.122 1.322 -13.521 1.00 59.88 71 GLY A N 1
ATOM 555 C CA . GLY A 1 71 ? 20.022 2.396 -12.517 1.00 59.88 71 GLY A CA 1
ATOM 556 C C . GLY A 1 71 ? 18.596 2.912 -12.308 1.00 59.88 71 GLY A C 1
ATOM 557 O O . GLY A 1 71 ? 18.213 3.250 -11.191 1.00 59.88 71 GLY A O 1
ATOM 558 N N . GLU A 1 72 ? 17.785 2.879 -13.364 1.00 64.38 72 GLU A N 1
ATOM 559 C CA . GLU A 1 72 ? 16.369 3.255 -13.322 1.00 64.38 72 GLU A CA 1
ATOM 560 C C . GLU A 1 72 ? 15.588 2.355 -12.351 1.00 64.38 72 GLU A C 1
ATOM 562 O O . GLU A 1 72 ? 14.751 2.834 -11.595 1.00 64.38 72 GLU A O 1
ATOM 567 N N . PHE A 1 73 ? 15.912 1.060 -12.267 1.00 70.19 73 PHE A N 1
ATOM 568 C CA . PHE A 1 73 ? 15.237 0.133 -11.350 1.00 70.19 73 PHE A CA 1
ATOM 569 C C . PHE A 1 73 ? 15.668 0.294 -9.889 1.00 70.19 73 PHE A C 1
ATOM 571 O O . PHE A 1 73 ? 14.893 -0.045 -9.000 1.00 70.19 73 PHE A O 1
ATOM 578 N N . ALA A 1 74 ? 16.858 0.840 -9.623 1.00 76.62 74 ALA A N 1
ATOM 579 C CA . ALA A 1 74 ? 17.320 1.080 -8.255 1.00 76.62 74 ALA A CA 1
ATOM 580 C C . ALA A 1 74 ? 16.466 2.143 -7.545 1.00 76.62 74 ALA A C 1
ATOM 582 O O . ALA A 1 74 ? 16.130 1.986 -6.376 1.00 76.62 74 ALA A O 1
ATOM 583 N N . GLN A 1 75 ? 16.052 3.188 -8.268 1.00 77.31 75 GLN A N 1
ATOM 584 C CA . GLN A 1 75 ? 15.166 4.227 -7.734 1.00 77.31 75 GLN A CA 1
ATOM 585 C C . GLN A 1 75 ? 13.769 3.674 -7.432 1.00 77.31 75 GLN A C 1
ATOM 587 O O . GLN A 1 75 ? 13.177 3.985 -6.400 1.00 77.31 75 GLN A O 1
ATOM 592 N N . HIS A 1 76 ? 13.257 2.809 -8.307 1.00 81.81 76 HIS A N 1
ATOM 593 C CA . HIS A 1 76 ? 11.998 2.109 -8.074 1.00 81.81 76 HIS A CA 1
ATOM 594 C C . HIS A 1 76 ? 12.068 1.211 -6.832 1.00 81.81 76 HIS A C 1
ATOM 596 O O . HIS A 1 76 ? 11.162 1.252 -6.000 1.00 81.81 76 HIS A O 1
ATOM 602 N N . ASP A 1 77 ? 13.148 0.442 -6.684 1.00 84.19 77 ASP A N 1
ATOM 603 C CA . ASP A 1 77 ? 13.365 -0.440 -5.535 1.00 84.19 77 ASP A CA 1
ATOM 604 C C . ASP A 1 77 ? 13.471 0.339 -4.216 1.00 84.19 77 ASP A C 1
ATOM 606 O O . ASP A 1 77 ? 12.826 -0.018 -3.228 1.00 84.19 77 ASP A O 1
ATOM 610 N N . GLU A 1 78 ? 14.207 1.453 -4.210 1.00 86.12 78 GLU A N 1
ATOM 611 C CA . GLU A 1 78 ? 14.340 2.324 -3.040 1.00 86.12 78 GLU A CA 1
ATOM 612 C C . GLU A 1 78 ? 12.987 2.907 -2.609 1.00 86.12 78 GLU A C 1
ATOM 614 O O . GLU A 1 78 ? 12.637 2.860 -1.424 1.00 86.12 78 GLU A O 1
ATOM 619 N N . VAL A 1 79 ? 12.190 3.411 -3.557 1.00 87.25 79 VAL A N 1
ATOM 620 C CA . VAL A 1 79 ? 10.869 3.983 -3.261 1.00 87.25 79 VAL A CA 1
ATOM 621 C C . VAL A 1 79 ? 9.914 2.914 -2.734 1.00 87.25 79 VAL A C 1
ATOM 623 O O . VAL A 1 79 ? 9.277 3.119 -1.698 1.00 87.25 79 VAL A O 1
ATOM 626 N N . VAL A 1 80 ? 9.826 1.761 -3.405 1.00 89.19 80 VAL A N 1
ATOM 627 C CA . VAL A 1 80 ? 8.952 0.656 -2.980 1.00 89.19 80 VAL A CA 1
ATOM 628 C C . VAL A 1 80 ? 9.356 0.167 -1.591 1.00 89.19 80 VAL A C 1
ATOM 630 O O . VAL A 1 80 ? 8.504 0.057 -0.706 1.00 89.19 80 VAL A O 1
ATOM 633 N N . SER A 1 81 ? 10.651 -0.060 -1.369 1.00 90.69 81 SER A N 1
ATOM 634 C CA . SER A 1 81 ? 11.185 -0.487 -0.075 1.00 90.69 81 SER A CA 1
ATOM 635 C C . SER A 1 81 ? 10.879 0.525 1.024 1.00 90.69 81 SER A C 1
ATOM 637 O O . SER A 1 81 ? 10.432 0.139 2.104 1.00 90.69 81 SER A O 1
ATOM 639 N N . THR A 1 82 ? 11.045 1.819 0.747 1.00 92.31 82 THR A N 1
ATOM 640 C CA . THR A 1 82 ? 10.734 2.888 1.703 1.00 92.31 82 THR A CA 1
ATOM 641 C C . THR A 1 82 ? 9.258 2.870 2.085 1.00 92.31 82 THR A C 1
ATOM 643 O O . THR A 1 82 ? 8.940 2.845 3.271 1.00 92.31 82 THR A O 1
ATOM 646 N N . ILE A 1 83 ? 8.349 2.793 1.107 1.00 91.06 83 ILE A N 1
ATOM 647 C CA . ILE A 1 83 ? 6.901 2.733 1.357 1.00 91.06 83 ILE A CA 1
ATOM 648 C C . ILE A 1 83 ? 6.552 1.515 2.220 1.00 91.06 83 ILE A C 1
ATOM 650 O O . ILE A 1 83 ? 5.878 1.652 3.244 1.00 91.06 83 ILE A O 1
ATOM 654 N N . VAL A 1 84 ? 7.036 0.328 1.841 1.00 92.06 84 VAL A N 1
ATOM 655 C CA . VAL A 1 84 ? 6.744 -0.926 2.551 1.00 92.06 84 VAL A CA 1
ATOM 656 C C . VAL A 1 84 ? 7.278 -0.883 3.982 1.00 92.06 84 VAL A C 1
ATOM 658 O O . VAL A 1 84 ? 6.564 -1.247 4.918 1.00 92.06 84 VAL A O 1
ATOM 661 N N . LEU A 1 85 ? 8.515 -0.423 4.182 1.00 94.12 85 LEU A N 1
ATOM 662 C CA . LEU A 1 85 ? 9.133 -0.353 5.505 1.00 94.12 85 LEU A CA 1
ATOM 663 C C . LEU A 1 85 ? 8.477 0.708 6.393 1.00 94.12 85 LEU A C 1
ATOM 665 O O . LEU A 1 85 ? 8.249 0.439 7.572 1.00 94.12 85 LEU A O 1
ATOM 669 N N . SER A 1 86 ? 8.127 1.878 5.848 1.00 93.25 86 SER A N 1
ATOM 670 C CA . SER A 1 86 ? 7.418 2.925 6.592 1.00 93.25 86 SER A CA 1
ATOM 671 C C . SER A 1 86 ? 6.031 2.468 7.043 1.00 93.25 86 SER A C 1
ATOM 673 O O . SER A 1 86 ? 5.670 2.661 8.203 1.00 93.25 86 SER A O 1
ATOM 675 N N . LEU A 1 87 ? 5.271 1.806 6.166 1.00 92.44 87 LEU A N 1
ATOM 676 C CA . LEU A 1 87 ? 3.963 1.249 6.520 1.00 92.44 87 LEU A CA 1
ATOM 677 C C . LEU A 1 87 ? 4.093 0.133 7.556 1.00 92.44 87 LEU A C 1
ATOM 679 O O . LEU A 1 87 ? 3.377 0.132 8.559 1.00 92.44 87 LEU A O 1
ATOM 683 N N . ARG A 1 88 ? 5.075 -0.758 7.388 1.00 92.25 88 ARG A N 1
ATOM 684 C CA . ARG A 1 88 ? 5.343 -1.832 8.348 1.00 92.25 88 ARG A CA 1
ATOM 685 C C . ARG A 1 88 ? 5.723 -1.292 9.725 1.00 92.25 88 ARG A C 1
ATOM 687 O O . ARG A 1 88 ? 5.280 -1.845 10.728 1.00 92.25 88 ARG A O 1
ATOM 694 N N . ALA A 1 89 ? 6.507 -0.215 9.788 1.00 91.75 89 ALA A N 1
ATOM 695 C CA . ALA A 1 89 ? 6.846 0.455 11.042 1.00 91.75 89 ALA A CA 1
ATOM 696 C C . ALA A 1 89 ? 5.608 1.037 11.750 1.00 91.75 89 ALA A C 1
ATOM 698 O O . ALA A 1 89 ? 5.577 1.095 12.977 1.00 91.75 89 ALA A O 1
ATOM 699 N N . ALA A 1 90 ? 4.573 1.404 10.991 1.00 91.44 90 ALA A N 1
ATOM 700 C CA . ALA A 1 90 ? 3.277 1.832 11.511 1.00 91.44 90 ALA A CA 1
ATOM 701 C C . ALA A 1 90 ? 2.307 0.667 11.813 1.00 91.44 90 ALA A C 1
ATOM 703 O O . ALA A 1 90 ? 1.166 0.915 12.195 1.00 91.44 90 ALA A O 1
ATOM 704 N N . GLY A 1 91 ? 2.734 -0.593 11.659 1.00 92.50 91 GLY A N 1
ATOM 705 C CA . GLY A 1 91 ? 1.888 -1.775 11.865 1.00 92.50 91 GLY A CA 1
ATOM 706 C C . GLY A 1 91 ? 0.965 -2.102 10.686 1.00 92.50 91 GLY A C 1
ATOM 707 O O . GLY A 1 91 ? 0.010 -2.859 10.849 1.00 92.50 91 GLY A O 1
ATOM 708 N N . VAL A 1 92 ? 1.231 -1.542 9.504 1.00 93.81 92 VAL A N 1
ATOM 709 C CA . VAL A 1 92 ? 0.489 -1.808 8.267 1.00 93.81 92 VAL A CA 1
ATOM 710 C C . VAL A 1 92 ? 1.327 -2.712 7.366 1.00 93.81 92 VAL A C 1
ATOM 712 O O . VAL A 1 92 ? 2.377 -2.324 6.859 1.00 93.81 92 VAL A O 1
ATOM 715 N N . HIS A 1 93 ? 0.863 -3.936 7.162 1.00 93.44 93 HIS A N 1
ATOM 716 C CA . HIS A 1 93 ? 1.506 -4.937 6.322 1.00 93.44 93 HIS A CA 1
ATOM 717 C C . HIS A 1 93 ? 0.849 -4.955 4.942 1.00 93.44 93 HIS A C 1
ATOM 719 O O . HIS A 1 93 ? -0.375 -4.971 4.843 1.00 93.44 93 HIS A O 1
ATOM 725 N N . LEU A 1 94 ? 1.653 -4.957 3.880 1.00 93.00 94 LEU A N 1
ATOM 726 C CA . LEU A 1 94 ? 1.168 -5.130 2.512 1.00 93.00 94 LEU A CA 1
ATOM 727 C C . LEU A 1 94 ? 1.424 -6.573 2.080 1.00 93.00 94 LEU A C 1
ATOM 729 O O . LEU A 1 94 ? 2.566 -7.029 2.140 1.00 93.00 94 LEU A O 1
ATOM 733 N N . ASP A 1 95 ? 0.374 -7.269 1.662 1.00 93.88 95 ASP A N 1
ATOM 734 C CA . ASP A 1 95 ? 0.458 -8.588 1.044 1.00 93.88 95 ASP A CA 1
ATOM 735 C C . ASP A 1 95 ? 0.122 -8.450 -0.439 1.00 93.88 95 ASP A C 1
ATOM 737 O O . ASP A 1 95 ? -0.985 -8.046 -0.802 1.00 93.88 95 ASP A O 1
ATOM 741 N N . PHE A 1 96 ? 1.105 -8.707 -1.296 1.00 91.88 96 PHE A N 1
ATOM 742 C CA . PHE A 1 96 ? 0.965 -8.505 -2.732 1.00 91.88 96 PHE A CA 1
ATOM 743 C C . PHE A 1 96 ? 0.488 -9.789 -3.391 1.00 91.88 96 PHE A C 1
ATOM 745 O O . PHE A 1 96 ? 1.129 -10.833 -3.269 1.00 91.88 96 PHE A O 1
ATOM 752 N N . PHE A 1 97 ? -0.596 -9.695 -4.154 1.00 91.19 97 PHE A N 1
ATOM 753 C CA . PHE A 1 97 ? -1.057 -10.790 -4.993 1.00 91.19 97 PHE A CA 1
ATOM 754 C C . PHE A 1 97 ? -0.897 -10.449 -6.470 1.00 91.19 97 PHE A C 1
ATOM 756 O O . PHE A 1 97 ? -0.972 -9.292 -6.889 1.00 91.19 97 PHE A O 1
ATOM 763 N N . VAL A 1 98 ? -0.664 -11.495 -7.257 1.00 86.12 98 VAL A N 1
ATOM 764 C CA . VAL A 1 98 ? -0.630 -11.439 -8.714 1.00 86.12 98 VAL A CA 1
ATOM 765 C C . VAL A 1 98 ? -1.829 -12.236 -9.197 1.00 86.12 98 VAL A C 1
ATOM 767 O O . VAL A 1 98 ? -1.929 -13.430 -8.901 1.00 86.12 98 VAL A O 1
ATOM 770 N N . ASP A 1 99 ? -2.729 -11.601 -9.940 1.00 76.88 99 ASP A N 1
ATOM 771 C CA . ASP A 1 99 ? -3.783 -12.331 -10.638 1.00 76.88 99 ASP A CA 1
ATOM 772 C C . ASP A 1 99 ? -3.132 -13.307 -11.630 1.00 76.88 99 ASP A C 1
ATOM 774 O O . ASP A 1 99 ? -2.414 -12.911 -12.552 1.00 76.88 99 ASP A O 1
ATOM 778 N N . THR A 1 100 ? -3.367 -14.608 -11.451 1.00 68.00 100 THR A N 1
ATOM 779 C CA . THR A 1 100 ? -2.977 -15.597 -12.461 1.00 68.00 100 THR A CA 1
ATOM 780 C C . THR A 1 100 ? -3.734 -15.304 -13.756 1.00 68.00 100 THR A C 1
ATOM 782 O O . THR A 1 100 ? -4.958 -15.132 -13.697 1.00 68.00 100 THR A O 1
ATOM 785 N N . PRO A 1 101 ? -3.059 -15.270 -14.920 1.00 61.53 101 PRO A N 1
ATOM 786 C CA . PRO A 1 101 ? -3.741 -15.071 -16.191 1.00 61.53 101 PRO A CA 1
ATOM 787 C C . PRO A 1 101 ? -4.809 -16.158 -16.369 1.00 61.53 101 PRO A C 1
ATOM 789 O O . PRO A 1 101 ? -4.531 -17.341 -16.162 1.00 61.53 101 PRO A O 1
ATOM 792 N N . ARG A 1 102 ? -6.038 -15.734 -16.685 1.00 51.78 102 ARG A N 1
ATOM 793 C CA . ARG A 1 102 ? -7.147 -16.631 -17.036 1.00 51.78 102 ARG A CA 1
ATOM 794 C C . ARG A 1 102 ? -6.967 -17.213 -18.427 1.00 51.78 102 ARG A C 1
ATOM 796 O O . ARG A 1 102 ? -6.528 -16.450 -19.317 1.00 51.78 102 ARG A O 1
#

Organism: Noctiluca scintillans (NCBI:txid2966)